Protein AF-A0A3B8RRB0-F1 (afdb_monomer_lite)

Secondary structure (DSSP, 8-state):
------------TTS-EEE--SSSHHHHHHHHHHHHTT---EEE-TTHHHHHHHHHHTT-

Foldseek 3Di:
DDPPPPPPPPDDLPDADEFAAAPQPVSVVVQVVSVVVNRDRYHYDPCGPVSVVVVVVVVD

pLDDT: mean 81.83, std 14.97, range [41.66, 96.0]

Structure (mmCIF, N/CA/C/O backbone):
data_AF-A0A3B8RRB0-F1
#
_entry.id   AF-A0A3B8RRB0-F1
#
loop_
_atom_site.group_PDB
_atom_site.id
_atom_site.type_symbol
_atom_site.label_atom_id
_atom_site.label_alt_id
_atom_site.label_comp_id
_atom_site.label_asym_id
_atom_site.label_entity_id
_atom_site.label_seq_id
_atom_site.pdbx_PDB_ins_code
_atom_site.Cartn_x
_atom_site.Cartn_y
_atom_site.Cartn_z
_atom_site.occupancy
_atom_site.B_iso_or_equiv
_atom_site.auth_seq_id
_atom_site.auth_comp_id
_atom_site.auth_asym_id
_atom_site.auth_atom_id
_atom_site.pdbx_PDB_model_num
ATOM 1 N N . MET A 1 1 ? -11.206 -36.091 6.643 1.00 41.66 1 MET A N 1
ATOM 2 C CA . MET A 1 1 ? -10.808 -35.162 7.725 1.00 41.66 1 MET A CA 1
ATOM 3 C C . MET A 1 1 ? -9.327 -34.830 7.569 1.00 41.66 1 MET A C 1
ATOM 5 O O . MET A 1 1 ? -8.499 -35.429 8.234 1.00 41.66 1 MET A O 1
ATOM 9 N N . PHE A 1 2 ? -8.977 -33.925 6.650 1.00 42.94 2 PHE A N 1
ATOM 10 C CA . PHE A 1 2 ? -7.613 -33.400 6.549 1.00 42.94 2 PHE A CA 1
ATOM 11 C C . PHE A 1 2 ? -7.591 -32.052 7.262 1.00 42.94 2 PHE A C 1
ATOM 13 O O . PHE A 1 2 ? -8.155 -31.074 6.776 1.00 42.94 2 PHE A O 1
ATOM 20 N N . GLY A 1 3 ? -7.013 -32.037 8.463 1.00 48.62 3 GLY A N 1
ATOM 21 C CA . GLY A 1 3 ? -6.759 -30.823 9.224 1.00 48.62 3 GLY A CA 1
ATOM 22 C C . GLY A 1 3 ? -5.694 -29.997 8.519 1.00 48.62 3 GLY A C 1
ATOM 23 O O . GLY A 1 3 ? -4.506 -30.134 8.798 1.00 48.62 3 GLY A O 1
ATOM 24 N N . LEU A 1 4 ? -6.122 -29.143 7.5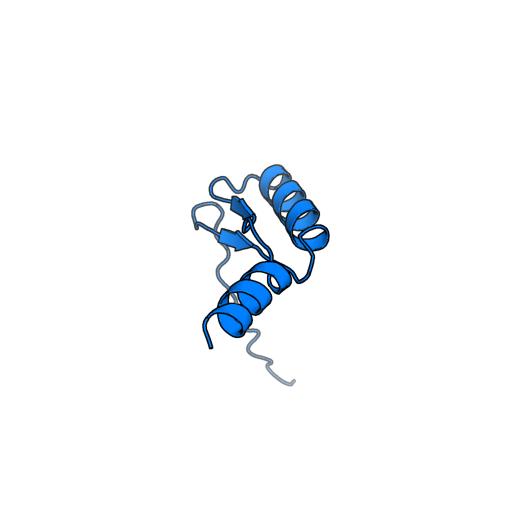94 1.00 55.62 4 LEU A N 1
ATOM 25 C CA . LEU A 1 4 ? -5.304 -28.034 7.139 1.00 55.62 4 LEU A CA 1
ATOM 26 C C . LEU A 1 4 ? -5.171 -27.096 8.337 1.00 55.62 4 LEU A C 1
ATOM 28 O O . LEU A 1 4 ? -6.106 -26.377 8.688 1.00 55.62 4 LEU A O 1
ATOM 32 N N . ASN A 1 5 ? -4.016 -27.128 8.999 1.00 52.69 5 ASN A N 1
ATOM 33 C CA . ASN A 1 5 ? -3.586 -26.032 9.853 1.00 52.69 5 ASN A CA 1
ATOM 34 C C . ASN A 1 5 ? -3.379 -24.823 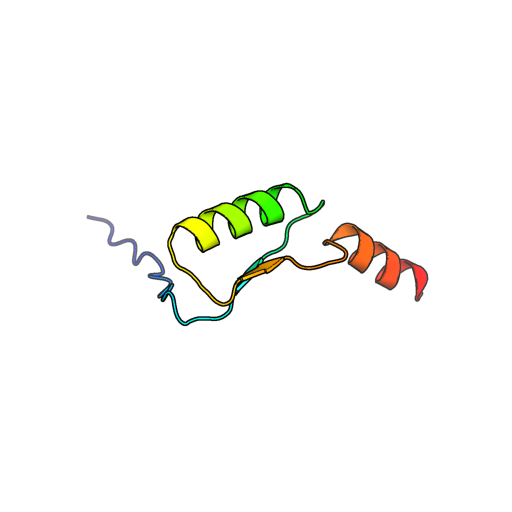8.940 1.00 52.69 5 ASN A C 1
ATOM 36 O O . ASN A 1 5 ? -2.278 -24.546 8.469 1.00 52.69 5 ASN A O 1
ATOM 40 N N . PHE A 1 6 ? -4.484 -24.144 8.633 1.00 55.06 6 PHE A N 1
ATOM 41 C CA . PHE A 1 6 ? -4.480 -22.841 8.007 1.00 55.06 6 PHE A CA 1
ATOM 42 C C . PHE A 1 6 ? -3.590 -21.962 8.874 1.00 55.06 6 PHE A C 1
ATOM 44 O O . PHE A 1 6 ? -3.902 -21.738 10.045 1.00 55.06 6 PHE A O 1
ATOM 51 N N . PHE A 1 7 ? -2.469 -21.510 8.312 1.00 60.53 7 PHE A N 1
ATOM 52 C CA . PHE A 1 7 ? -1.660 -20.437 8.869 1.00 60.53 7 PHE A CA 1
ATOM 53 C C . PHE A 1 7 ? -2.604 -19.303 9.275 1.00 60.53 7 PHE A C 1
ATOM 55 O O . PHE A 1 7 ? -3.064 -18.523 8.440 1.00 60.53 7 PHE A O 1
ATOM 62 N N . LYS A 1 8 ? -2.964 -19.247 10.559 1.00 58.19 8 LYS A N 1
ATOM 63 C CA . LYS A 1 8 ? -3.858 -18.222 11.082 1.00 58.19 8 LYS A CA 1
ATOM 64 C C . LYS A 1 8 ? -3.002 -16.992 11.302 1.00 58.19 8 LYS A C 1
ATOM 66 O O . LYS A 1 8 ? -2.554 -16.721 12.414 1.00 58.19 8 LYS A O 1
ATOM 71 N N . TRP A 1 9 ? -2.723 -16.284 10.213 1.00 64.88 9 TRP A N 1
ATOM 72 C CA . TRP A 1 9 ? -2.107 -14.973 10.270 1.00 64.88 9 TRP A CA 1
ATOM 73 C C . TRP A 1 9 ? -2.961 -14.104 11.190 1.00 64.88 9 TRP A C 1
ATOM 75 O O . TRP A 1 9 ? -4.129 -13.829 10.910 1.00 64.88 9 TRP A O 1
ATOM 85 N N . LYS A 1 10 ? -2.408 -13.729 12.345 1.00 65.94 10 LYS A N 1
ATOM 86 C CA . LYS A 1 10 ? -3.092 -12.855 13.297 1.00 65.94 10 LYS A CA 1
ATOM 87 C C . LYS A 1 10 ? -2.994 -11.417 12.792 1.00 65.94 10 LYS A C 1
ATOM 89 O O . LYS A 1 10 ? -2.189 -10.636 13.288 1.00 65.94 10 LYS A O 1
ATOM 94 N N . PHE A 1 11 ? -3.819 -11.085 11.804 1.00 70.50 11 PHE A N 1
ATOM 95 C CA . PHE A 1 11 ? -4.057 -9.710 11.377 1.00 70.50 11 PHE A CA 1
ATOM 96 C C . PHE A 1 11 ? -4.867 -9.006 12.464 1.00 70.50 11 PHE A C 1
ATOM 98 O O . PHE A 1 11 ? -6.058 -9.262 12.629 1.00 70.50 11 PHE A O 1
ATOM 105 N N . LYS A 1 12 ? -4.206 -8.162 13.255 1.00 76.06 12 LYS A N 1
ATOM 106 C CA . LYS A 1 12 ? -4.877 -7.293 14.223 1.00 76.06 12 LYS A CA 1
ATOM 107 C C . LYS A 1 12 ? -4.922 -5.865 13.666 1.00 76.06 12 LYS A C 1
ATOM 109 O O . LYS A 1 12 ? -3.935 -5.450 13.063 1.00 76.06 12 LYS A O 1
ATOM 114 N N . PRO A 1 13 ? -5.993 -5.094 13.922 1.00 73.94 13 PRO A N 1
ATOM 115 C CA . PRO A 1 13 ? -6.100 -3.698 13.480 1.00 73.94 13 PRO A CA 1
ATOM 116 C C . PRO A 1 13 ? -4.983 -2.760 13.968 1.00 73.94 13 PRO A C 1
ATOM 118 O O . PRO A 1 13 ? -4.746 -1.727 13.349 1.00 73.94 13 PRO A O 1
ATOM 121 N N . ASN A 1 14 ? -4.296 -3.127 15.057 1.00 81.44 14 ASN A N 1
ATOM 122 C CA . ASN A 1 14 ? -3.186 -2.362 15.639 1.00 81.44 14 ASN A CA 1
ATOM 123 C C . ASN A 1 14 ? -1.807 -2.756 15.087 1.00 81.44 14 ASN A C 1
ATOM 125 O O . ASN A 1 14 ? -0.803 -2.244 15.567 1.00 81.44 14 ASN A O 1
ATOM 129 N N . ASN A 1 15 ? -1.728 -3.700 14.148 1.00 87.94 15 ASN A N 1
ATOM 130 C CA . ASN A 1 15 ? -0.461 -3.992 13.490 1.00 87.94 15 ASN A CA 1
ATOM 131 C C . ASN A 1 15 ? -0.211 -2.970 12.374 1.00 87.94 15 ASN A C 1
ATOM 133 O O . ASN A 1 15 ? -1.144 -2.567 11.678 1.00 87.94 15 ASN A O 1
ATOM 137 N N . SER A 1 16 ? 1.058 -2.641 12.156 1.00 91.94 16 SER A N 1
ATOM 138 C CA . SER A 1 16 ? 1.502 -1.891 10.985 1.00 91.94 16 SER A CA 1
ATOM 139 C C . SER A 1 16 ? 1.632 -2.813 9.768 1.00 91.94 16 SER A C 1
ATOM 141 O O . SER A 1 16 ? 2.182 -3.913 9.869 1.00 91.94 16 SER A O 1
ATOM 143 N N . PHE A 1 17 ? 1.159 -2.365 8.605 1.00 92.62 17 PHE A N 1
ATOM 144 C CA . PHE A 1 17 ? 1.220 -3.117 7.351 1.00 92.62 17 PHE A CA 1
ATOM 145 C C . PHE A 1 17 ? 1.873 -2.292 6.248 1.00 92.62 17 PHE A C 1
ATOM 147 O O . PHE A 1 17 ? 1.373 -1.232 5.878 1.00 92.62 17 PHE A O 1
ATOM 154 N N . LEU A 1 18 ? 2.952 -2.822 5.668 1.00 93.69 18 LEU A N 1
ATOM 155 C CA . LEU A 1 18 ? 3.487 -2.352 4.394 1.00 93.69 18 LEU A CA 1
ATOM 156 C C . LEU A 1 18 ? 2.917 -3.222 3.273 1.00 93.69 18 LEU A C 1
ATOM 158 O O . LEU A 1 18 ? 3.169 -4.426 3.221 1.00 93.69 18 LEU A O 1
ATOM 162 N N . ILE A 1 19 ? 2.156 -2.612 2.372 1.00 93.62 19 ILE A N 1
ATOM 163 C CA . ILE A 1 19 ? 1.495 -3.294 1.261 1.00 93.62 19 ILE A CA 1
ATOM 164 C C . ILE A 1 19 ? 2.122 -2.816 -0.040 1.00 93.62 19 ILE A C 1
ATOM 166 O O . ILE A 1 19 ? 2.287 -1.620 -0.280 1.00 93.62 19 ILE A O 1
ATOM 170 N N . TYR A 1 20 ? 2.460 -3.765 -0.905 1.00 94.06 20 TYR A N 1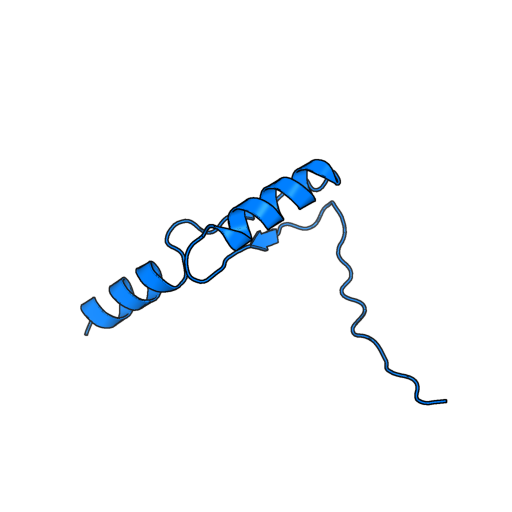
ATOM 171 C CA . TYR A 1 20 ? 3.069 -3.484 -2.194 1.00 94.06 20 TYR A CA 1
ATOM 172 C C . TYR A 1 20 ? 2.558 -4.437 -3.269 1.00 94.06 20 TYR A C 1
ATOM 174 O O . TYR A 1 20 ? 2.007 -5.503 -2.999 1.00 94.06 20 TYR A O 1
ATOM 182 N N . CYS A 1 21 ? 2.722 -4.028 -4.522 1.00 91.81 21 CYS A N 1
ATOM 183 C CA . CYS A 1 21 ? 2.508 -4.887 -5.677 1.00 91.81 21 CYS A CA 1
ATOM 184 C C . CYS A 1 21 ? 3.476 -4.490 -6.797 1.00 91.81 21 CYS A C 1
ATOM 186 O O . CYS A 1 21 ? 4.301 -3.594 -6.628 1.00 91.81 21 CYS A O 1
ATOM 188 N N . HIS A 1 22 ? 3.357 -5.136 -7.956 1.00 90.56 22 HIS A N 1
ATOM 189 C CA . HIS A 1 22 ? 4.236 -4.873 -9.098 1.00 90.56 22 HIS A CA 1
ATOM 190 C C . HIS A 1 22 ? 4.203 -3.405 -9.564 1.00 90.56 22 HIS A C 1
ATOM 192 O O . HIS A 1 22 ? 5.243 -2.769 -9.663 1.00 90.56 22 HIS A O 1
ATOM 198 N N . HIS A 1 23 ? 2.996 -2.846 -9.749 1.00 88.75 23 HIS A N 1
ATOM 199 C CA . HIS A 1 23 ? 2.766 -1.520 -10.345 1.00 88.75 23 HIS A CA 1
ATOM 200 C C . HIS A 1 23 ? 1.986 -0.545 -9.436 1.00 88.75 23 HIS A C 1
ATOM 202 O O . HIS A 1 23 ? 1.414 0.425 -9.913 1.00 88.75 23 HIS A O 1
ATOM 208 N N . GLY A 1 24 ? 1.866 -0.805 -8.137 1.00 88.06 24 GLY A N 1
ATOM 209 C CA . GLY A 1 24 ? 1.196 0.085 -7.169 1.00 88.06 24 GLY A CA 1
ATOM 210 C C . GLY A 1 24 ? -0.341 0.152 -7.203 1.00 88.06 24 GLY A C 1
ATOM 211 O O . GLY A 1 24 ? -0.939 0.501 -6.191 1.00 88.06 24 GLY A O 1
ATOM 212 N N . SER A 1 25 ? -1.009 -0.205 -8.305 1.00 90.81 25 SER A N 1
ATOM 213 C CA . SER A 1 25 ? -2.478 -0.100 -8.414 1.00 90.81 25 SER A CA 1
ATOM 214 C C . SER A 1 25 ? -3.225 -1.049 -7.469 1.00 90.81 25 SER A C 1
ATOM 216 O O . SER A 1 25 ? -4.145 -0.645 -6.767 1.00 90.81 25 SER A O 1
ATOM 218 N N . ARG A 1 26 ? -2.804 -2.315 -7.394 1.00 94.44 26 ARG A N 1
ATOM 219 C CA . ARG A 1 26 ? -3.441 -3.329 -6.531 1.00 94.44 26 ARG A CA 1
ATOM 220 C C . ARG A 1 26 ? -3.201 -3.061 -5.048 1.00 94.44 26 ARG A C 1
ATOM 222 O O . ARG A 1 26 ? -4.112 -3.232 -4.246 1.00 94.44 26 ARG A O 1
ATOM 229 N N . SER A 1 27 ? -1.991 -2.628 -4.694 1.00 94.81 27 SER A N 1
ATOM 230 C CA . SER A 1 27 ? -1.669 -2.260 -3.315 1.00 94.81 27 SER A CA 1
ATOM 231 C C . SER A 1 27 ? -2.426 -1.012 -2.884 1.00 94.81 27 SER A C 1
ATOM 233 O O . SER A 1 27 ? -2.895 -0.974 -1.756 1.00 94.81 27 SER A O 1
ATOM 235 N N . PHE A 1 28 ? -2.647 -0.052 -3.788 1.00 94.31 28 PHE A N 1
ATOM 236 C CA . PHE A 1 28 ? -3.501 1.102 -3.511 1.00 94.31 28 PHE A CA 1
ATOM 237 C C . PHE A 1 28 ? -4.922 0.683 -3.113 1.00 94.31 28 PHE A C 1
ATOM 239 O O . PHE A 1 28 ? -5.361 1.021 -2.016 1.00 94.31 28 PHE A O 1
ATOM 246 N N . TYR A 1 29 ? -5.606 -0.119 -3.940 1.00 96.00 29 TYR A N 1
ATOM 247 C CA . TYR A 1 29 ? -6.958 -0.590 -3.612 1.00 96.00 29 TYR A CA 1
ATOM 248 C C . TYR A 1 29 ? -7.003 -1.400 -2.310 1.00 96.00 29 TYR A C 1
ATOM 250 O O . TYR A 1 29 ? -7.919 -1.221 -1.510 1.00 96.00 29 TYR A O 1
ATOM 258 N N . ALA A 1 30 ? -6.004 -2.255 -2.066 1.00 95.38 30 ALA A N 1
ATOM 259 C CA . ALA A 1 30 ? -5.909 -3.016 -0.823 1.00 95.38 30 ALA A CA 1
ATOM 260 C C . ALA A 1 30 ? -5.743 -2.104 0.405 1.00 95.38 30 ALA A C 1
ATOM 262 O O . ALA A 1 30 ? -6.426 -2.306 1.410 1.00 95.38 30 ALA A O 1
ATOM 263 N N . CYS A 1 31 ? -4.892 -1.075 0.319 1.00 94.81 31 CYS A N 1
ATOM 264 C CA . CYS A 1 31 ? -4.736 -0.092 1.388 1.00 94.81 31 CYS A CA 1
ATOM 265 C C . CYS A 1 31 ? -6.050 0.645 1.662 1.00 94.81 31 CYS A C 1
ATOM 267 O O . CYS A 1 31 ? -6.472 0.725 2.812 1.00 94.81 31 CYS A O 1
ATOM 269 N N . THR A 1 32 ? -6.723 1.135 0.615 1.00 95.38 32 THR A N 1
ATOM 270 C CA . THR A 1 32 ? -8.016 1.823 0.744 1.00 95.38 32 THR A CA 1
ATOM 271 C C . THR A 1 32 ? -9.059 0.936 1.415 1.00 95.38 32 THR A C 1
ATOM 273 O O . THR A 1 32 ? -9.744 1.387 2.331 1.00 95.38 32 THR A O 1
ATOM 276 N N . TYR A 1 33 ? -9.149 -0.331 1.010 1.00 95.56 33 TYR A N 1
ATOM 277 C CA . TYR A 1 33 ? -10.064 -1.289 1.621 1.00 95.56 33 TYR A CA 1
ATOM 278 C C . TYR A 1 33 ? -9.768 -1.497 3.114 1.00 95.56 33 TYR A C 1
ATOM 280 O O . TYR A 1 33 ? -10.678 -1.423 3.934 1.00 95.56 33 TYR A O 1
ATOM 288 N N . LEU A 1 34 ? -8.506 -1.705 3.501 1.00 93.31 34 LEU A N 1
ATOM 289 C CA . LEU A 1 34 ? -8.138 -1.935 4.906 1.00 93.31 34 LEU A CA 1
ATOM 290 C C . LEU A 1 34 ? -8.360 -0.705 5.790 1.00 93.31 34 LEU A C 1
ATOM 292 O O . LEU A 1 34 ? -8.816 -0.851 6.925 1.00 93.31 34 LEU A O 1
ATOM 296 N N . LEU A 1 35 ? -8.111 0.497 5.262 1.00 92.75 35 LEU A N 1
ATOM 297 C CA . LEU A 1 35 ? -8.462 1.746 5.939 1.00 92.75 35 LEU A CA 1
ATOM 298 C C . LEU A 1 35 ? -9.974 1.820 6.209 1.00 92.75 35 LEU A C 1
ATOM 300 O O . LEU A 1 35 ? -10.382 2.158 7.317 1.00 92.75 35 LEU A O 1
ATOM 304 N N . GLN A 1 36 ? -10.812 1.425 5.241 1.00 94.81 36 GLN A N 1
ATOM 305 C CA . GLN A 1 36 ? -12.270 1.351 5.425 1.00 94.81 36 GLN A CA 1
ATOM 306 C C . GLN A 1 36 ? -12.694 0.307 6.472 1.00 94.81 36 GLN A C 1
ATOM 308 O O . GLN A 1 36 ? -13.726 0.481 7.113 1.00 94.81 36 GLN A O 1
ATOM 313 N N . GLN A 1 37 ? -11.903 -0.751 6.683 1.00 92.19 37 GLN A N 1
ATOM 314 C CA . GLN A 1 37 ? -12.143 -1.756 7.730 1.00 92.19 37 GLN A CA 1
ATOM 315 C C . GLN A 1 37 ? -11.620 -1.335 9.121 1.00 92.19 37 GLN A C 1
ATOM 317 O O . GLN A 1 37 ? -11.694 -2.118 10.067 1.00 92.19 37 GLN A O 1
ATOM 322 N N . GLY A 1 38 ? -11.083 -0.119 9.269 1.00 91.56 38 GLY A N 1
ATOM 323 C CA . GLY A 1 38 ? -10.636 0.426 10.556 1.00 91.56 38 GLY A CA 1
ATOM 324 C C . GLY A 1 38 ? -9.191 0.094 10.941 1.00 91.56 38 GLY A C 1
ATOM 325 O O . GLY A 1 38 ? -8.793 0.348 12.081 1.00 91.56 38 GLY A O 1
ATOM 326 N N . PHE A 1 39 ? -8.389 -0.443 10.018 1.00 92.19 39 PHE A N 1
ATOM 327 C CA . PHE A 1 39 ? -6.940 -0.510 10.206 1.00 92.19 39 PHE A CA 1
ATOM 328 C C . PHE A 1 39 ? -6.346 0.898 10.131 1.00 92.19 39 PHE A C 1
ATOM 330 O O . PHE A 1 39 ? -6.780 1.715 9.322 1.00 92.19 39 PHE A O 1
ATOM 337 N N . LYS A 1 40 ? -5.350 1.188 10.974 1.00 90.81 40 LYS A N 1
ATOM 338 C CA . LYS A 1 40 ? -4.821 2.555 11.135 1.00 90.81 40 LYS A CA 1
ATOM 339 C C . LYS A 1 40 ? -3.432 2.746 10.543 1.00 90.81 40 LYS A C 1
ATOM 341 O O . LYS A 1 40 ? -3.153 3.780 9.950 1.00 90.81 40 LYS A O 1
ATOM 346 N N . GLU A 1 41 ? -2.574 1.744 10.678 1.00 94.00 41 GLU A N 1
ATOM 347 C CA . GLU A 1 41 ? -1.171 1.824 10.270 1.00 94.00 41 GLU A CA 1
ATOM 348 C C . GLU A 1 41 ? -0.948 1.073 8.954 1.00 94.00 41 GLU A C 1
ATOM 350 O O . GLU A 1 41 ? -0.340 0.005 8.915 1.00 94.00 41 GLU A O 1
ATOM 355 N N . ILE A 1 42 ? -1.499 1.616 7.866 1.00 94.00 42 ILE A N 1
ATOM 356 C CA . ILE A 1 42 ? -1.394 1.041 6.521 1.00 94.00 42 ILE A CA 1
ATOM 357 C C . ILE A 1 42 ? -0.518 1.933 5.638 1.00 94.00 42 ILE A C 1
ATOM 359 O O . ILE A 1 42 ? -0.835 3.098 5.411 1.00 94.00 42 ILE A O 1
ATOM 363 N N . TYR A 1 43 ? 0.546 1.360 5.080 1.00 93.50 43 TYR A N 1
ATOM 364 C CA . TYR A 1 43 ? 1.501 2.047 4.215 1.00 93.50 43 TYR A CA 1
ATOM 365 C C . TYR A 1 43 ? 1.519 1.390 2.836 1.00 93.50 43 TYR A C 1
ATOM 367 O O 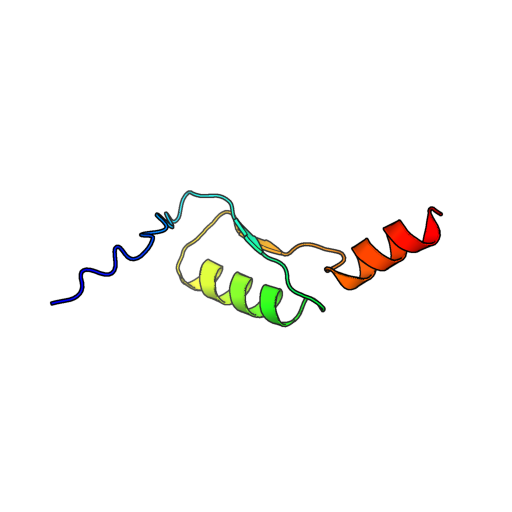. TYR A 1 43 ? 1.708 0.180 2.713 1.00 93.50 43 TYR A O 1
ATOM 375 N N . ASN A 1 44 ? 1.337 2.186 1.782 1.00 92.56 44 ASN A N 1
ATOM 376 C CA . ASN A 1 44 ? 1.549 1.733 0.409 1.00 92.56 44 ASN A CA 1
ATOM 377 C C . ASN A 1 44 ? 3.000 2.027 0.021 1.00 92.56 44 ASN A C 1
ATOM 379 O O . ASN A 1 44 ? 3.439 3.170 0.142 1.00 92.56 44 ASN A O 1
ATOM 383 N N . TRP A 1 45 ? 3.746 1.018 -0.429 1.00 90.31 45 TRP A N 1
ATOM 384 C CA . TRP A 1 45 ? 5.153 1.218 -0.769 1.00 90.31 45 TRP A CA 1
ATOM 385 C C . TRP A 1 45 ? 5.314 2.081 -2.028 1.00 90.31 45 TRP A C 1
ATOM 387 O O . TRP A 1 45 ? 4.974 1.672 -3.144 1.00 90.31 45 TRP A O 1
ATOM 397 N N . GLU A 1 46 ? 5.873 3.274 -1.842 1.00 73.94 46 GLU A N 1
ATOM 398 C CA . GLU A 1 46 ? 6.243 4.177 -2.925 1.00 73.94 46 GLU A CA 1
ATOM 399 C C . GLU A 1 46 ? 7.440 3.617 -3.711 1.00 73.94 46 GLU A C 1
ATOM 401 O O . GLU A 1 46 ? 8.459 3.228 -3.143 1.00 73.94 46 GLU A O 1
ATOM 406 N N . GLY A 1 47 ? 7.298 3.532 -5.036 1.00 71.25 47 GLY A N 1
ATOM 407 C CA . GLY A 1 47 ? 8.303 2.959 -5.941 1.00 71.25 47 GLY A CA 1
ATOM 408 C C . GLY A 1 47 ? 7.866 1.647 -6.591 1.00 71.25 47 GLY A C 1
ATOM 409 O O . GLY A 1 47 ? 8.092 1.466 -7.786 1.00 71.25 47 GLY A O 1
ATOM 410 N N . ARG A 1 48 ? 7.099 0.798 -5.890 1.00 84.12 48 ARG A N 1
ATOM 411 C CA . ARG A 1 48 ? 6.641 -0.504 -6.422 1.00 84.12 48 ARG A CA 1
ATOM 412 C C . ARG A 1 48 ? 7.836 -1.444 -6.686 1.00 84.12 48 ARG A C 1
ATOM 414 O O . ARG A 1 48 ? 8.996 -1.043 -6.609 1.00 84.12 48 ARG A O 1
ATOM 421 N N . ILE A 1 49 ? 7.566 -2.706 -7.017 1.00 86.06 49 ILE A N 1
ATOM 422 C CA . ILE A 1 49 ? 8.642 -3.684 -7.275 1.00 86.06 49 ILE A CA 1
ATOM 423 C C . ILE A 1 49 ? 9.504 -3.241 -8.470 1.00 86.06 49 ILE A C 1
ATOM 425 O O . ILE A 1 49 ? 10.729 -3.323 -8.412 1.00 86.06 49 ILE A O 1
ATOM 429 N N . ASP A 1 50 ? 8.880 -2.685 -9.512 1.00 85.12 50 ASP A N 1
ATOM 430 C CA . ASP A 1 50 ? 9.587 -2.277 -10.728 1.00 85.12 50 ASP A CA 1
ATOM 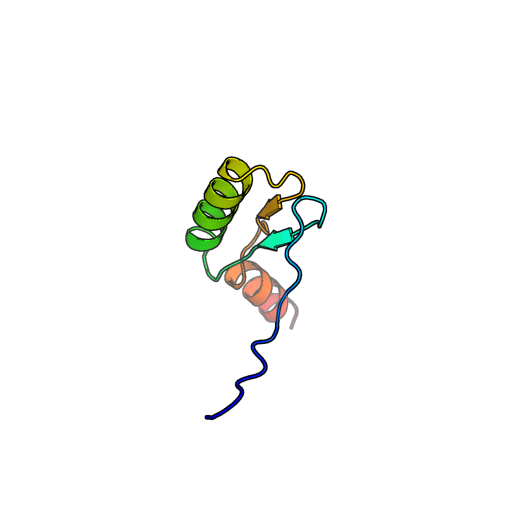431 C C . ASP A 1 50 ? 10.619 -1.172 -10.508 1.00 85.12 50 ASP A C 1
ATOM 433 O O . ASP A 1 50 ? 11.716 -1.248 -11.061 1.00 85.12 50 ASP A O 1
ATOM 437 N N . ALA A 1 51 ? 10.308 -0.129 -9.727 1.00 83.25 51 ALA A N 1
ATOM 438 C CA . ALA A 1 51 ? 11.294 0.930 -9.501 1.00 83.25 51 ALA A CA 1
ATOM 439 C C . ALA A 1 51 ? 12.442 0.444 -8.615 1.00 83.25 51 ALA A C 1
ATOM 441 O O . ALA A 1 51 ? 13.581 0.867 -8.811 1.00 83.25 51 ALA A O 1
ATOM 442 N N . TRP A 1 52 ? 12.166 -0.468 -7.679 1.00 84.44 52 TRP A N 1
ATOM 443 C CA . TRP A 1 52 ? 13.208 -1.076 -6.861 1.00 84.44 52 TRP A CA 1
ATOM 444 C C . TRP A 1 52 ? 14.162 -1.928 -7.702 1.00 84.44 52 TRP A C 1
ATOM 446 O O . TRP A 1 52 ? 15.376 -1.752 -7.612 1.00 84.44 52 TRP A O 1
ATOM 456 N N . LEU A 1 53 ? 13.624 -2.768 -8.591 1.00 86.19 53 LEU A N 1
ATOM 457 C CA . LEU A 1 53 ? 14.431 -3.566 -9.515 1.00 86.19 53 LEU A CA 1
ATOM 458 C C . LEU A 1 53 ? 15.247 -2.690 -10.469 1.00 86.19 53 LEU A C 1
ATOM 460 O O . LEU A 1 53 ? 16.435 -2.935 -10.642 1.00 86.19 53 LEU A O 1
ATOM 464 N N . LYS A 1 54 ? 14.657 -1.628 -11.035 1.00 84.94 54 LYS A N 1
ATOM 465 C CA . LYS A 1 54 ? 15.400 -0.661 -11.862 1.00 84.94 54 LYS A CA 1
ATOM 466 C C . LYS A 1 54 ? 16.566 -0.035 -11.101 1.00 84.94 54 LYS A C 1
ATOM 468 O O . LYS A 1 54 ? 17.651 0.092 -11.656 1.00 84.94 54 LYS A O 1
ATOM 473 N N . LYS A 1 55 ? 16.356 0.346 -9.836 1.00 82.31 55 LYS A N 1
ATOM 474 C CA . LYS A 1 55 ? 17.417 0.919 -9.001 1.00 82.31 55 LYS A CA 1
ATOM 475 C C . LYS A 1 55 ? 18.534 -0.089 -8.731 1.00 82.31 55 LYS A C 1
ATOM 477 O O . LYS A 1 55 ? 19.688 0.304 -8.783 1.00 82.31 55 LYS A O 1
ATOM 482 N N . LEU A 1 56 ? 18.200 -1.352 -8.471 1.00 85.38 56 LEU A N 1
ATOM 483 C CA . LEU A 1 56 ? 19.196 -2.407 -8.278 1.00 85.38 56 LEU A CA 1
ATOM 484 C C . LEU A 1 56 ? 20.000 -2.689 -9.543 1.00 85.38 56 LEU A C 1
ATOM 486 O O . LEU A 1 56 ? 21.218 -2.760 -9.478 1.00 85.38 56 LEU A O 1
ATOM 490 N N . ILE A 1 57 ? 19.327 -2.842 -10.684 1.00 82.88 57 ILE A N 1
ATOM 491 C CA . ILE A 1 57 ? 19.988 -3.164 -11.953 1.0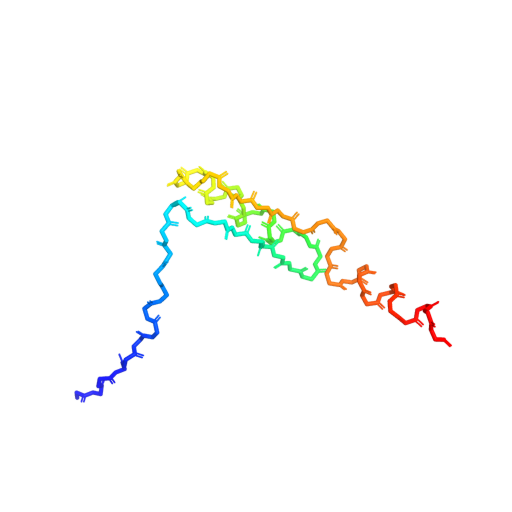0 82.88 57 ILE A CA 1
ATOM 492 C C . ILE A 1 57 ? 20.913 -2.021 -12.378 1.00 82.88 57 ILE A C 1
ATOM 494 O O . ILE A 1 57 ? 22.035 -2.280 -12.777 1.00 82.88 57 ILE A O 1
ATOM 498 N N . ASN A 1 58 ? 20.485 -0.766 -12.225 1.00 75.69 58 ASN A N 1
ATOM 499 C CA . ASN A 1 58 ? 21.290 0.403 -12.595 1.00 75.69 58 ASN A CA 1
ATOM 500 C C . ASN A 1 58 ? 22.434 0.719 -11.604 1.00 75.69 58 ASN A C 1
ATOM 502 O O . ASN A 1 58 ? 23.086 1.753 -11.745 1.00 75.69 58 ASN A O 1
ATOM 506 N N . GLN A 1 59 ? 22.630 -0.099 -10.565 1.00 64.56 59 GLN A N 1
ATOM 507 C CA . GLN A 1 59 ? 23.741 0.013 -9.611 1.00 64.56 59 GLN A CA 1
ATOM 508 C C . GLN A 1 59 ? 24.883 -0.978 -9.889 1.00 64.56 59 GLN A C 1
ATOM 510 O O . GLN A 1 59 ? 25.901 -0.914 -9.198 1.00 64.56 59 GLN A O 1
ATOM 515 N N . PHE A 1 60 ? 24.722 -1.856 -10.882 1.00 54.84 60 PHE A N 1
ATOM 516 C CA . PHE A 1 60 ? 25.753 -2.746 -11.418 1.00 54.84 60 PHE A CA 1
ATOM 517 C C . PHE A 1 60 ? 26.104 -2.335 -12.851 1.00 54.84 60 PHE A C 1
ATOM 519 O O . PHE A 1 60 ? 27.255 -2.605 -13.254 1.00 54.84 60 PHE A O 1
#

Radius of gyration: 15.7 Å; chains: 1; bounding box: 38×39×28 Å

Sequence (60 aa):
MFGLNFFKWKFKPNNSFLIYCHHGSRSFYACTYLLQQGFKEIYNWEGRIDAWLKKLINQF